Protein AF-A0A7C1PZB2-F1 (afdb_monomer)

Sequence (156 aa):
MPEKESVKVNNAKIEFERYLKKWTVDDENNRFLNGCDVGCGTDRIDDMIISIDNQPNYMYAHNQILWDCKDLECFGDNFCGFIFSSHCLEDFADIPTVFSNWWKKLKADGLMLLLLPDMEGGRYNKVEDVGGNPSHKTNVGKSFMHSMLELSLIHI

pLDDT: mean 81.76, std 17.66, range [35.53, 97.5]

Nearest PDB structures (foldseek):
  7dmb-assembly2_B  TM=7.781E-01  e=3.432E-03  Aspergillus stellatus
  2gs9-assembly1_B  TM=7.100E-01  e=4.163E-03  Thermus thermophilus HB8
  6f5z-assembly1_B  TM=7.252E-01  e=5.049E-03  Haloferax volcanii DS2
  1vl5-assembly3_C  TM=6.016E-01  e=1.487E-03  Halalkalibacterium halodurans C-125
  6f5z-assembly1_A  TM=6.410E-01  e=3.904E-03  Haloferax volcanii DS2

Secondary structure (DSSP, 8-state):
-HHHHHHHHHHHHHHHHHHHHHHHHSSTT-----EEEET-TT--S-TTSEEEES---TTT---SEE--TTT-TTS-TT-EEEEEEES-G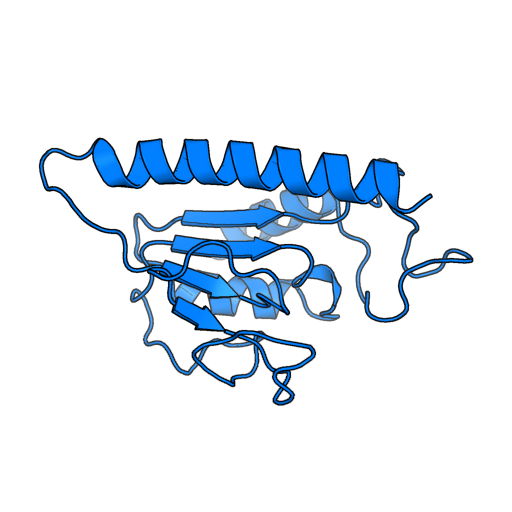GG-S-HHHHHHHHHHHEEEEEEEEEE---TTTTSS--TTSTT--TT--S---HHHHHHHHHHHHH--

Radius of gyration: 15.71 Å; Cα contacts (8 Å, |Δi|>4): 241; chains: 1; bounding box: 38×41×47 Å

Structure (mmCIF, N/CA/C/O backbone):
data_AF-A0A7C1PZB2-F1
#
_entry.id   AF-A0A7C1PZB2-F1
#
loop_
_atom_site.group_PDB
_atom_site.id
_atom_site.type_symbol
_atom_site.label_atom_id
_atom_site.label_alt_id
_atom_site.label_comp_id
_atom_site.label_asym_id
_atom_site.label_entity_id
_atom_site.label_seq_id
_atom_site.pdbx_PDB_ins_code
_atom_site.Cartn_x
_atom_site.Cartn_y
_atom_site.Cartn_z
_atom_site.occupancy
_atom_site.B_iso_or_equiv
_atom_site.auth_seq_id
_atom_site.auth_comp_id
_atom_site.auth_asym_id
_atom_site.auth_atom_id
_atom_site.pdbx_PDB_model_num
ATOM 1 N N . MET A 1 1 ? 21.384 -8.647 -9.398 1.00 44.56 1 MET A N 1
ATOM 2 C CA . MET A 1 1 ? 21.064 -7.589 -8.414 1.00 44.56 1 MET A CA 1
ATOM 3 C C . MET A 1 1 ? 19.912 -7.899 -7.423 1.00 44.56 1 MET A C 1
ATOM 5 O O . MET A 1 1 ? 19.632 -6.996 -6.646 1.00 44.56 1 MET A O 1
ATOM 9 N N . PRO A 1 2 ? 19.320 -9.117 -7.314 1.00 43.31 2 PRO A N 1
ATOM 10 C CA . PRO A 1 2 ? 18.154 -9.344 -6.436 1.00 43.31 2 PRO A CA 1
ATOM 11 C C . PRO A 1 2 ? 18.474 -9.353 -4.927 1.00 43.31 2 PRO A C 1
ATOM 13 O O . PRO A 1 2 ? 17.636 -8.986 -4.109 1.00 43.31 2 PRO A O 1
ATOM 16 N N . GLU A 1 3 ? 19.706 -9.692 -4.529 1.00 35.53 3 GLU A N 1
ATOM 17 C CA . GLU A 1 3 ? 20.093 -9.747 -3.107 1.00 35.53 3 GLU A CA 1
ATOM 18 C C . GLU A 1 3 ? 19.970 -8.396 -2.387 1.00 35.53 3 GLU A C 1
ATOM 20 O O . GLU A 1 3 ? 19.465 -8.333 -1.270 1.00 35.53 3 GLU A O 1
ATOM 25 N N . LYS A 1 4 ? 20.373 -7.287 -3.019 1.00 39.22 4 LYS A N 1
ATOM 26 C CA . LYS A 1 4 ? 20.332 -5.961 -2.372 1.00 39.22 4 LYS A CA 1
ATOM 27 C C . LYS A 1 4 ? 18.911 -5.430 -2.179 1.00 39.22 4 LYS A C 1
ATOM 29 O O . LYS A 1 4 ? 18.690 -4.616 -1.287 1.00 39.22 4 LYS A O 1
ATOM 34 N N . GLU A 1 5 ? 17.983 -5.868 -3.017 1.00 48.59 5 GLU A N 1
ATOM 35 C CA . GLU A 1 5 ? 16.572 -5.492 -2.972 1.00 48.59 5 GLU A CA 1
ATOM 36 C C . GLU A 1 5 ? 15.850 -6.285 -1.880 1.00 48.59 5 GLU A C 1
ATOM 38 O O . GLU A 1 5 ? 15.223 -5.689 -1.006 1.00 48.59 5 GLU A O 1
ATOM 43 N N . SER A 1 6 ? 16.104 -7.598 -1.809 1.00 50.22 6 SER A N 1
ATOM 44 C CA . SER A 1 6 ? 15.594 -8.461 -0.733 1.00 50.22 6 SER A CA 1
ATOM 45 C C . SER A 1 6 ? 16.005 -7.983 0.670 1.00 50.22 6 SER A C 1
ATOM 47 O O . SER A 1 6 ? 15.189 -7.961 1.586 1.00 50.22 6 SER A O 1
ATOM 49 N N . VAL A 1 7 ? 17.242 -7.499 0.843 1.00 51.53 7 VAL A N 1
ATOM 50 C CA . VAL A 1 7 ? 17.729 -6.967 2.129 1.00 51.53 7 VAL A CA 1
ATOM 51 C C . VAL A 1 7 ? 17.028 -5.659 2.520 1.00 51.53 7 VAL A C 1
ATOM 53 O O . VAL A 1 7 ? 16.768 -5.432 3.701 1.00 51.53 7 VAL A O 1
ATOM 56 N N . LYS A 1 8 ? 16.700 -4.787 1.557 1.00 52.22 8 LYS A N 1
ATOM 57 C CA . LYS A 1 8 ? 15.999 -3.521 1.836 1.00 52.22 8 LYS A CA 1
ATOM 58 C C . LYS A 1 8 ? 14.537 -3.748 2.213 1.00 52.22 8 LYS A C 1
ATOM 60 O O . LYS A 1 8 ? 14.084 -3.146 3.183 1.00 52.22 8 LYS A O 1
ATOM 65 N N . VAL A 1 9 ? 13.846 -4.634 1.494 1.00 52.62 9 VAL A N 1
ATOM 66 C CA . VAL A 1 9 ? 12.464 -5.035 1.801 1.00 52.62 9 VAL A CA 1
ATOM 67 C C . VAL A 1 9 ? 12.393 -5.663 3.195 1.00 52.62 9 VAL A C 1
ATOM 69 O O . VAL A 1 9 ? 11.567 -5.260 4.009 1.00 52.62 9 VAL A O 1
ATOM 72 N N . ASN A 1 10 ? 13.345 -6.539 3.534 1.00 58.06 10 ASN A N 1
ATOM 73 C CA . ASN A 1 10 ? 13.426 -7.142 4.866 1.00 58.06 10 ASN A CA 1
ATOM 74 C C . ASN A 1 10 ? 13.620 -6.105 5.985 1.00 58.06 10 ASN A C 1
ATOM 76 O O . ASN A 1 10 ? 12.995 -6.211 7.035 1.00 58.06 10 ASN A O 1
ATOM 80 N N . ASN A 1 11 ? 14.443 -5.075 5.775 1.00 59.59 11 ASN A N 1
ATOM 81 C CA . ASN A 1 11 ? 14.632 -4.022 6.778 1.00 59.59 11 ASN A CA 1
ATOM 82 C C . ASN A 1 11 ? 13.382 -3.149 6.959 1.00 59.59 11 ASN A C 1
ATOM 84 O O . ASN A 1 11 ? 13.059 -2.787 8.088 1.00 59.59 11 ASN A O 1
ATOM 88 N N . ALA A 1 12 ? 12.665 -2.844 5.875 1.00 56.53 12 ALA A N 1
ATOM 89 C CA . ALA A 1 12 ? 11.402 -2.116 5.948 1.00 56.53 12 ALA A CA 1
ATOM 90 C C . ALA A 1 12 ? 10.310 -2.939 6.647 1.00 56.53 12 ALA A C 1
ATOM 92 O O . ALA A 1 12 ? 9.573 -2.391 7.461 1.00 56.53 12 ALA A O 1
ATOM 93 N N . LYS A 1 13 ? 10.264 -4.258 6.414 1.00 60.38 13 LYS A N 1
ATOM 94 C CA . LYS A 1 13 ? 9.391 -5.191 7.141 1.00 60.38 13 LYS A CA 1
ATOM 95 C C . LYS A 1 13 ? 9.726 -5.229 8.634 1.00 60.38 13 LYS A C 1
ATOM 97 O O . LYS A 1 13 ? 8.829 -5.111 9.455 1.00 60.38 13 LYS A O 1
ATOM 102 N N . ILE A 1 14 ? 11.010 -5.270 9.003 1.00 67.25 14 ILE A N 1
ATOM 103 C CA . ILE A 1 14 ? 11.454 -5.202 10.409 1.00 67.25 14 ILE A CA 1
ATOM 104 C C . ILE A 1 14 ? 11.075 -3.865 11.065 1.00 67.25 14 ILE A C 1
ATOM 106 O O . ILE A 1 14 ? 10.645 -3.842 12.221 1.00 67.25 14 ILE A O 1
ATOM 110 N N . GLU A 1 15 ? 11.247 -2.737 10.372 1.00 64.50 15 GLU A N 1
ATOM 111 C CA . GLU A 1 15 ? 10.802 -1.440 10.892 1.00 64.50 15 GLU A CA 1
ATOM 112 C C . GLU A 1 15 ? 9.283 -1.371 11.008 1.00 64.50 15 GLU A C 1
ATOM 114 O O . GLU A 1 15 ? 8.780 -0.905 12.028 1.00 64.50 15 GLU A O 1
ATOM 119 N N . PHE A 1 16 ? 8.553 -1.889 10.024 1.00 65.00 16 PHE A N 1
ATOM 120 C CA . PHE A 1 16 ? 7.103 -1.979 10.073 1.00 65.00 16 PHE A CA 1
ATOM 121 C C . PHE A 1 16 ? 6.631 -2.845 11.240 1.00 65.00 16 PHE A C 1
ATOM 123 O O . PHE A 1 16 ? 5.800 -2.393 12.014 1.00 65.00 16 PHE A O 1
ATOM 130 N N . GLU A 1 17 ? 7.200 -4.033 11.445 1.00 64.31 17 GLU A N 1
ATOM 131 C CA . GLU A 1 17 ? 6.901 -4.888 12.597 1.00 64.31 17 GLU A CA 1
ATOM 132 C C . GLU A 1 17 ? 7.212 -4.187 13.924 1.00 64.31 17 GLU A C 1
ATOM 134 O O . GLU A 1 17 ? 6.494 -4.369 14.906 1.00 64.31 17 GLU A O 1
ATOM 139 N N . ARG A 1 18 ? 8.269 -3.367 13.979 1.00 65.56 18 ARG A N 1
ATOM 140 C CA . ARG A 1 18 ? 8.579 -2.532 15.150 1.00 65.56 18 ARG A CA 1
ATOM 141 C C . ARG A 1 18 ? 7.539 -1.439 15.368 1.00 65.56 18 ARG A C 1
ATOM 143 O O . ARG A 1 18 ? 7.136 -1.231 16.511 1.00 65.56 18 ARG A O 1
ATOM 150 N N . TYR A 1 19 ? 7.108 -0.758 14.307 1.00 63.34 19 TYR A N 1
ATOM 151 C CA . TYR A 1 19 ? 6.026 0.218 14.377 1.00 63.34 19 TYR A CA 1
ATOM 152 C C . TYR A 1 19 ? 4.728 -0.472 14.801 1.00 63.34 19 TYR A C 1
ATOM 154 O O . TYR A 1 19 ? 4.179 -0.102 15.830 1.00 63.34 19 TYR A O 1
ATOM 16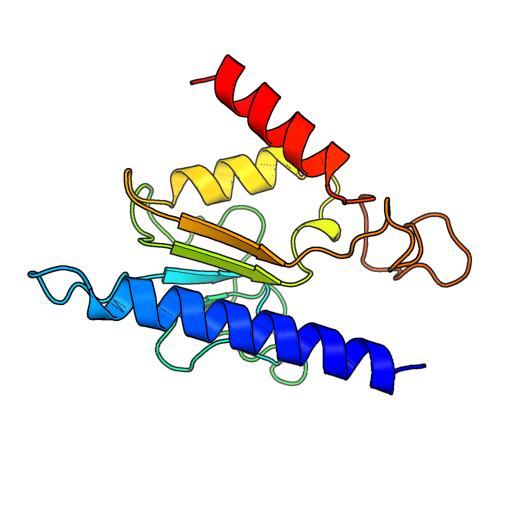2 N N . L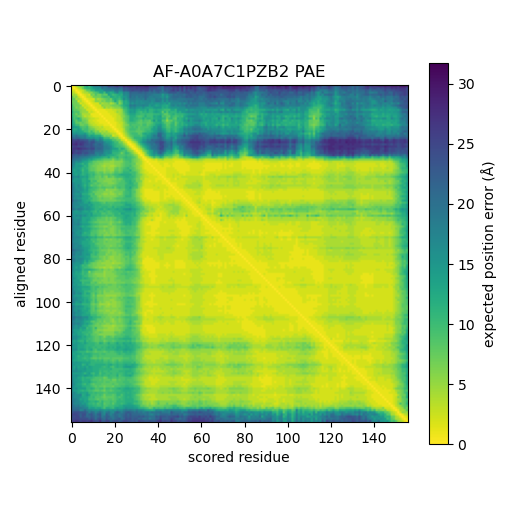EU A 1 20 ? 4.295 -1.533 14.123 1.00 62.06 20 LEU A N 1
ATOM 163 C CA . LEU A 1 20 ? 3.124 -2.317 14.508 1.00 62.06 20 LEU A CA 1
ATOM 164 C C . LEU A 1 20 ? 3.185 -2.760 15.965 1.00 62.06 20 LEU A C 1
ATOM 166 O O . LEU A 1 20 ? 2.260 -2.451 16.698 1.00 62.06 20 LEU A O 1
ATOM 170 N N . LYS A 1 21 ? 4.277 -3.390 16.424 1.00 61.16 21 LYS A N 1
ATOM 171 C CA . LYS A 1 21 ? 4.414 -3.816 17.829 1.00 61.16 21 LYS A CA 1
ATOM 172 C C . LYS A 1 21 ? 4.272 -2.656 18.807 1.00 61.16 21 LYS A C 1
ATOM 174 O O . LYS A 1 21 ? 3.667 -2.827 19.858 1.00 61.16 21 LYS A O 1
ATOM 179 N N . LYS A 1 22 ? 4.799 -1.477 18.469 1.00 56.38 22 LYS A N 1
ATOM 180 C CA . LYS A 1 22 ? 4.609 -0.264 19.273 1.00 56.38 22 LYS A CA 1
ATOM 181 C C . LYS A 1 22 ? 3.136 0.167 19.308 1.00 56.38 22 LYS A C 1
ATOM 183 O O . LYS A 1 22 ? 2.651 0.563 20.356 1.00 56.38 22 LYS A O 1
ATOM 188 N N . TRP A 1 23 ? 2.420 0.064 18.192 1.00 52.66 23 TRP A N 1
ATOM 189 C CA . TRP A 1 23 ? 1.025 0.500 18.066 1.00 52.66 23 TRP A CA 1
ATOM 190 C C . TRP A 1 23 ? -0.010 -0.540 18.524 1.00 52.66 23 TRP A C 1
ATOM 192 O O . TRP A 1 23 ? -1.129 -0.171 18.861 1.00 52.66 23 TRP A O 1
ATOM 202 N N . THR A 1 24 ? 0.345 -1.825 18.579 1.00 52.06 24 THR A N 1
ATOM 203 C CA . THR A 1 24 ? -0.530 -2.904 19.066 1.00 52.06 24 THR A CA 1
ATOM 204 C C . THR A 1 24 ? -0.430 -3.131 20.574 1.00 52.06 24 THR A C 1
ATOM 206 O O . THR A 1 24 ? -1.291 -3.804 21.128 1.00 52.06 24 THR A O 1
ATOM 209 N N . VAL A 1 25 ? 0.629 -2.641 21.234 1.00 48.19 25 VAL A N 1
ATOM 210 C CA . VAL A 1 25 ? 0.933 -2.975 22.641 1.00 48.19 25 VAL A CA 1
ATOM 211 C C . VAL A 1 25 ? 0.751 -1.794 23.606 1.00 48.19 25 VAL A C 1
ATOM 213 O O . VAL A 1 25 ? 0.575 -2.035 24.794 1.00 48.19 25 VAL A O 1
ATOM 216 N N . ASP A 1 26 ? 0.754 -0.541 23.138 1.00 43.09 26 ASP A N 1
ATOM 217 C CA . ASP A 1 26 ? 0.997 0.617 24.023 1.00 43.09 26 ASP A CA 1
ATOM 218 C C . ASP A 1 26 ? -0.212 1.528 24.289 1.00 43.09 26 ASP A C 1
ATOM 220 O O . ASP A 1 26 ? -0.043 2.645 24.766 1.00 43.09 26 ASP A O 1
ATOM 224 N N . ASP A 1 27 ? -1.436 1.075 24.008 1.00 45.97 27 ASP A N 1
ATOM 225 C CA . ASP A 1 27 ? -2.621 1.768 24.513 1.00 45.97 27 ASP A CA 1
ATOM 226 C C . ASP A 1 27 ? -3.255 0.921 25.611 1.00 45.97 27 ASP A C 1
ATOM 228 O O . ASP A 1 27 ? -3.452 -0.288 25.467 1.00 45.97 27 ASP A O 1
ATOM 232 N N . GLU A 1 28 ? -3.613 1.581 26.703 1.00 48.09 28 GLU A N 1
ATOM 233 C CA . GLU A 1 28 ? -4.127 1.073 27.985 1.00 48.09 28 GLU A CA 1
ATOM 234 C C . GLU A 1 28 ? -5.423 0.232 27.833 1.00 48.09 28 GLU A C 1
ATOM 236 O O . GLU A 1 28 ? -5.993 -0.279 28.796 1.00 48.09 28 GLU A O 1
ATOM 241 N N . ASN A 1 29 ? -5.867 0.068 26.584 1.00 48.06 29 ASN A N 1
ATOM 242 C CA . ASN A 1 29 ? -7.097 -0.530 26.099 1.00 48.06 29 ASN A CA 1
ATOM 243 C C . ASN A 1 29 ? -6.893 -1.783 25.224 1.00 48.06 29 ASN A C 1
ATOM 245 O O . ASN A 1 29 ? -7.884 -2.320 24.727 1.00 48.06 29 ASN A O 1
ATOM 249 N N . ASN A 1 30 ? -5.654 -2.254 25.011 1.00 45.41 30 ASN A N 1
ATOM 250 C CA . ASN A 1 30 ? -5.355 -3.514 24.308 1.00 45.41 30 ASN A CA 1
ATOM 251 C C . ASN A 1 30 ? -6.079 -3.637 22.943 1.00 45.41 30 ASN A C 1
ATOM 253 O O . ASN A 1 30 ? -6.635 -4.684 22.593 1.00 45.41 30 ASN A O 1
ATOM 257 N N . ARG A 1 31 ? -6.160 -2.528 22.193 1.00 50.44 31 ARG A N 1
ATOM 258 C CA . ARG A 1 31 ? -6.864 -2.489 20.907 1.00 50.44 31 ARG A CA 1
ATOM 259 C C . ARG A 1 31 ? -5.968 -3.116 19.848 1.00 50.44 31 ARG A C 1
ATOM 261 O O . ARG A 1 31 ? -5.090 -2.456 19.304 1.00 50.44 31 ARG A O 1
ATOM 268 N N . PHE A 1 32 ? -6.235 -4.370 19.496 1.00 53.31 32 PHE A N 1
ATOM 269 C CA . PHE A 1 32 ? -5.840 -4.875 18.184 1.00 53.31 32 PHE A CA 1
ATOM 270 C C . PHE A 1 32 ? -6.483 -3.956 17.139 1.00 53.31 32 PHE A C 1
ATOM 272 O O . PHE A 1 32 ? -7.705 -3.949 16.962 1.00 53.31 32 PHE A O 1
ATOM 279 N N . LEU A 1 33 ? -5.686 -3.097 16.506 1.00 61.88 33 LEU A N 1
ATOM 280 C CA . LEU A 1 33 ? -6.165 -2.289 15.396 1.00 61.88 33 LEU A CA 1
ATOM 281 C C . LEU A 1 33 ? -6.473 -3.256 14.251 1.00 61.88 33 LEU A C 1
ATOM 283 O O . LEU A 1 33 ? -5.561 -3.802 13.642 1.00 61.88 33 LEU A O 1
ATOM 287 N N . ASN A 1 34 ? -7.756 -3.494 13.972 1.00 78.94 34 ASN A N 1
ATOM 288 C CA . ASN A 1 34 ? -8.163 -4.201 12.758 1.00 78.94 34 ASN A CA 1
ATOM 289 C C . ASN A 1 34 ? -7.604 -3.427 11.563 1.00 78.94 34 ASN A C 1
ATOM 291 O O . ASN A 1 34 ? -8.018 -2.291 11.343 1.00 78.94 34 ASN A O 1
ATOM 295 N N . GLY A 1 35 ? -6.668 -4.001 10.818 1.00 87.88 35 GLY A N 1
ATOM 296 C CA . GLY A 1 35 ? -6.048 -3.333 9.680 1.00 87.88 35 GLY A CA 1
ATOM 297 C C . GLY A 1 35 ? -5.967 -4.220 8.455 1.00 87.88 35 GLY A C 1
ATOM 298 O O . GLY A 1 35 ? -6.310 -5.404 8.505 1.00 87.88 35 GLY A O 1
ATOM 299 N N . CYS A 1 36 ? -5.553 -3.606 7.355 1.00 93.88 36 CYS A N 1
ATOM 300 C CA . CYS A 1 36 ? -5.493 -4.238 6.049 1.00 93.88 36 CYS A CA 1
ATOM 301 C C . CYS A 1 36 ? -4.092 -4.122 5.446 1.00 93.88 36 CYS A C 1
ATOM 303 O O . CYS A 1 36 ? -3.509 -3.043 5.460 1.00 93.88 36 CYS A O 1
ATOM 305 N N . ASP A 1 37 ? -3.599 -5.219 4.885 1.00 94.81 37 ASP A N 1
ATOM 306 C CA . ASP A 1 37 ? -2.443 -5.314 3.997 1.00 94.81 37 ASP A CA 1
ATOM 307 C C . ASP A 1 37 ? -2.958 -5.338 2.548 1.00 94.81 37 ASP A C 1
ATOM 309 O O . ASP A 1 37 ? -3.636 -6.284 2.141 1.00 94.81 37 ASP A O 1
ATOM 313 N N . VAL A 1 38 ? -2.744 -4.249 1.811 1.00 97.50 38 VAL A N 1
ATOM 314 C CA . VAL A 1 38 ? -3.285 -4.020 0.464 1.00 97.50 38 VAL A CA 1
ATOM 315 C C . VAL A 1 38 ? -2.202 -4.270 -0.579 1.00 97.50 38 VAL A C 1
ATOM 317 O O . VAL A 1 38 ? -1.128 -3.674 -0.516 1.00 97.50 38 VAL A O 1
ATOM 320 N N . GLY A 1 39 ? -2.513 -5.110 -1.568 1.00 96.31 39 GLY A N 1
ATOM 321 C CA . GLY A 1 39 ? -1.546 -5.553 -2.571 1.00 96.31 39 GLY A CA 1
ATOM 322 C C . GLY A 1 39 ? -0.508 -6.496 -1.972 1.00 96.31 39 GLY A C 1
ATOM 323 O O . GLY A 1 39 ? 0.682 -6.356 -2.239 1.00 96.31 39 GLY A O 1
ATOM 324 N N . CYS A 1 40 ? -0.947 -7.414 -1.106 1.00 94.12 40 CYS A N 1
ATOM 325 C CA . CYS A 1 40 ? -0.043 -8.234 -0.300 1.00 94.12 40 CYS A CA 1
ATOM 326 C C . CYS A 1 40 ? 0.838 -9.182 -1.134 1.00 94.12 40 CYS A C 1
ATOM 328 O O . CYS A 1 40 ? 1.841 -9.698 -0.632 1.00 94.12 40 CYS A O 1
ATOM 330 N N . GLY A 1 41 ? 0.451 -9.481 -2.384 1.00 93.88 41 GLY A N 1
ATOM 331 C CA . GLY A 1 41 ? 1.119 -10.483 -3.205 1.00 93.88 41 GLY A CA 1
ATOM 332 C C . GLY A 1 41 ? 1.334 -11.784 -2.426 1.00 93.88 41 GLY A C 1
ATOM 333 O O . GLY A 1 41 ? 0.486 -12.209 -1.634 1.00 93.88 41 GLY A O 1
ATOM 334 N N . THR A 1 42 ? 2.476 -12.439 -2.630 1.00 91.31 42 THR A N 1
ATOM 335 C CA . THR A 1 42 ? 2.831 -13.679 -1.919 1.00 91.31 42 THR A CA 1
ATOM 336 C C . THR A 1 42 ? 3.435 -13.459 -0.528 1.00 91.31 42 THR A C 1
ATOM 338 O O . THR A 1 42 ? 3.672 -14.437 0.180 1.00 91.31 42 THR A O 1
ATOM 341 N N . ASP A 1 43 ? 3.728 -12.220 -0.124 1.00 86.75 43 ASP A N 1
ATOM 342 C CA . ASP A 1 43 ? 4.412 -11.915 1.141 1.00 86.75 43 ASP A CA 1
ATOM 343 C C . ASP A 1 43 ? 3.544 -11.041 2.043 1.00 86.75 43 ASP A C 1
ATOM 345 O O . ASP A 1 43 ? 3.813 -9.860 2.258 1.00 86.75 43 ASP A O 1
ATOM 349 N N . ARG A 1 44 ? 2.499 -11.661 2.598 1.00 87.50 44 ARG A N 1
ATOM 350 C CA . ARG A 1 44 ? 1.684 -11.033 3.637 1.00 87.50 44 ARG A CA 1
ATOM 351 C C . ARG A 1 44 ? 2.540 -10.559 4.795 1.00 87.50 44 ARG A C 1
ATOM 353 O O . ARG A 1 44 ? 3.529 -11.200 5.177 1.00 87.50 44 ARG A O 1
ATOM 360 N N . ILE A 1 45 ? 2.090 -9.482 5.420 1.00 81.56 45 ILE A N 1
ATOM 361 C CA . ILE A 1 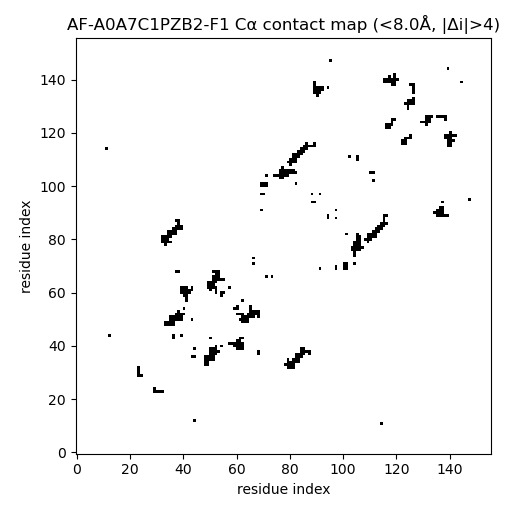45 ? 2.831 -8.933 6.542 1.00 81.56 45 ILE A CA 1
ATOM 362 C C . ILE A 1 45 ? 2.652 -9.704 7.852 1.00 81.56 45 ILE A C 1
ATOM 364 O O . ILE A 1 45 ? 3.614 -9.835 8.603 1.00 81.56 45 ILE A O 1
ATOM 368 N N . ASP A 1 46 ? 1.457 -10.245 8.101 1.00 83.75 46 ASP A N 1
ATOM 369 C CA . ASP A 1 46 ? 1.146 -11.126 9.231 1.00 83.75 46 ASP A CA 1
ATOM 370 C C . ASP A 1 46 ? -0.126 -11.938 8.925 1.00 83.75 46 ASP A C 1
ATOM 372 O O . ASP A 1 46 ? -1.018 -11.461 8.222 1.00 83.75 46 ASP A O 1
ATOM 376 N N . ASP A 1 47 ? -0.239 -13.154 9.462 1.00 82.88 47 ASP A N 1
ATOM 377 C CA . ASP A 1 47 ? -1.412 -14.019 9.265 1.00 82.88 47 ASP A CA 1
ATOM 378 C C . ASP A 1 47 ? -2.680 -13.505 9.970 1.00 82.88 47 ASP A C 1
ATOM 380 O O . ASP A 1 47 ? -3.797 -13.880 9.600 1.00 82.88 47 ASP A O 1
ATOM 384 N N . MET A 1 48 ? -2.523 -12.655 10.988 1.00 82.25 48 MET A N 1
ATOM 385 C CA . MET A 1 48 ? -3.620 -12.059 11.754 1.00 82.25 48 MET A CA 1
ATOM 386 C C . MET A 1 48 ? -4.150 -10.756 11.140 1.00 82.25 48 MET A C 1
ATOM 388 O O . MET A 1 48 ? -5.150 -10.222 11.621 1.00 82.25 48 MET A O 1
ATOM 392 N N . ILE A 1 49 ?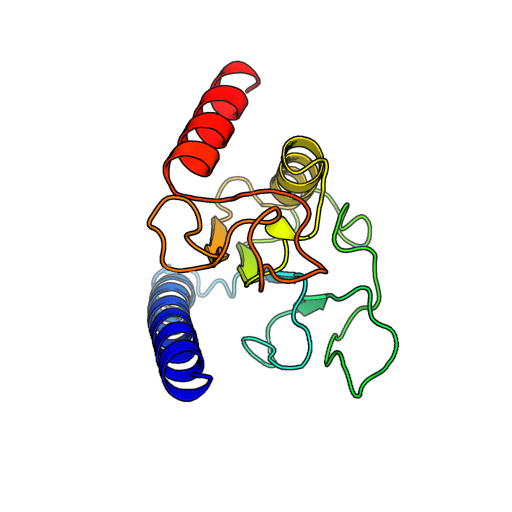 -3.500 -10.233 10.097 1.00 87.00 49 ILE A N 1
ATOM 393 C CA . ILE A 1 49 ? -3.888 -8.996 9.412 1.00 87.00 49 ILE A CA 1
ATOM 394 C C . ILE A 1 49 ? -4.657 -9.351 8.140 1.00 87.00 49 ILE A C 1
ATOM 396 O O . ILE A 1 49 ? -4.264 -10.255 7.405 1.00 87.00 49 ILE A O 1
ATOM 400 N N . ILE A 1 50 ? -5.755 -8.633 7.875 1.00 92.88 50 ILE A N 1
ATOM 401 C CA . ILE A 1 50 ? -6.565 -8.867 6.677 1.00 92.88 50 ILE A CA 1
ATOM 402 C C . ILE A 1 50 ? -5.722 -8.539 5.448 1.00 92.88 50 ILE A C 1
ATOM 404 O O . ILE A 1 50 ? -5.243 -7.420 5.316 1.00 92.88 50 ILE A O 1
ATOM 408 N N . SER A 1 51 ? -5.569 -9.493 4.540 1.00 94.50 51 SER A N 1
ATOM 409 C CA . SER A 1 51 ? -4.775 -9.338 3.318 1.00 94.50 51 SER A CA 1
ATOM 410 C C . SER A 1 51 ? -5.663 -9.287 2.077 1.00 94.50 51 SER A C 1
ATOM 412 O O . SER A 1 51 ? -6.511 -10.164 1.872 1.00 94.50 51 SER A O 1
ATOM 414 N N . ILE A 1 52 ? -5.462 -8.261 1.250 1.00 96.94 52 ILE A N 1
ATOM 415 C CA . ILE A 1 52 ? -6.206 -8.009 0.013 1.00 96.94 52 ILE A CA 1
ATOM 416 C C . ILE A 1 52 ? -5.249 -7.966 -1.167 1.00 96.94 52 ILE A C 1
ATOM 418 O O . ILE A 1 52 ? -4.221 -7.297 -1.124 1.00 96.94 52 ILE A O 1
ATOM 422 N N . ASP A 1 53 ? -5.639 -8.637 -2.243 1.00 97.31 53 ASP A N 1
ATOM 423 C CA . ASP A 1 53 ? -4.993 -8.528 -3.545 1.00 97.31 53 ASP A CA 1
ATOM 424 C C . ASP A 1 53 ? -6.034 -8.759 -4.651 1.00 97.31 53 ASP A C 1
ATOM 426 O O . ASP A 1 53 ? -7.064 -9.401 -4.413 1.00 97.31 53 ASP A O 1
ATOM 430 N N . ASN A 1 54 ? -5.782 -8.247 -5.856 1.00 94.75 54 ASN A N 1
ATOM 431 C CA . ASN A 1 54 ? -6.639 -8.457 -7.023 1.00 94.75 54 ASN A CA 1
ATOM 432 C C . ASN A 1 54 ? -6.198 -9.660 -7.876 1.00 94.75 54 ASN A C 1
ATOM 434 O O . ASN A 1 54 ? -6.853 -9.985 -8.870 1.00 94.75 54 ASN A O 1
ATOM 438 N N . GLN A 1 55 ? -5.109 -10.331 -7.496 1.00 94.12 55 GLN A N 1
ATOM 439 C CA . GLN A 1 55 ? -4.585 -11.511 -8.159 1.00 94.12 55 GLN A CA 1
ATOM 440 C C . GLN A 1 55 ? -5.292 -12.794 -7.671 1.00 94.12 55 GLN A C 1
ATOM 442 O O . GLN A 1 55 ? -5.077 -13.230 -6.542 1.00 94.12 55 GLN A O 1
ATOM 447 N N . PRO A 1 56 ? -6.111 -13.462 -8.508 1.00 90.06 56 PRO A N 1
ATOM 448 C CA . PRO A 1 56 ? -6.848 -14.664 -8.102 1.00 90.06 56 PRO A CA 1
ATOM 449 C C . PRO A 1 56 ? -5.980 -15.921 -7.966 1.00 90.06 56 PRO A C 1
ATOM 451 O O . PRO A 1 56 ? -6.431 -16.926 -7.416 1.00 90.06 56 PRO A O 1
ATOM 454 N N . ASN A 1 57 ? -4.773 -15.925 -8.532 1.00 91.44 57 ASN A N 1
ATOM 455 C CA . ASN A 1 57 ? -3.914 -17.100 -8.515 1.00 91.44 57 ASN A CA 1
ATOM 456 C C . ASN A 1 57 ? -3.050 -17.128 -7.249 1.00 91.44 57 ASN A C 1
ATOM 458 O O . ASN A 1 57 ? -2.169 -16.285 -7.075 1.00 91.44 57 ASN A O 1
ATOM 462 N N . TYR A 1 58 ? -3.243 -18.168 -6.432 1.00 85.38 58 TYR A N 1
ATOM 463 C CA . TYR A 1 58 ? -2.541 -18.341 -5.158 1.00 85.38 58 TYR A CA 1
ATOM 464 C C . TYR A 1 58 ? -1.009 -18.394 -5.289 1.00 85.38 58 TYR A C 1
ATOM 466 O O . TYR A 1 58 ? -0.293 -18.102 -4.341 1.00 85.38 58 TYR A O 1
ATOM 474 N N . MET A 1 59 ? -0.487 -18.766 -6.464 1.00 87.88 59 MET A N 1
ATOM 475 C CA . MET A 1 59 ? 0.956 -18.773 -6.736 1.00 87.88 59 MET A CA 1
ATOM 476 C C . MET A 1 59 ? 1.559 -17.364 -6.765 1.00 87.88 59 MET A C 1
ATOM 478 O O . MET A 1 59 ? 2.777 -17.218 -6.699 1.00 87.88 59 MET A O 1
ATOM 482 N N . TYR A 1 60 ? 0.714 -16.347 -6.927 1.00 85.75 60 TYR A N 1
ATOM 483 C CA . TYR A 1 60 ? 1.098 -14.949 -7.083 1.00 85.75 60 TYR A CA 1
ATOM 484 C C . TYR A 1 60 ? 0.527 -14.055 -5.976 1.00 85.75 60 TYR A C 1
ATOM 486 O O . TYR A 1 60 ? 1.061 -12.970 -5.763 1.00 85.75 60 TYR A O 1
ATOM 494 N N . ALA A 1 61 ? -0.505 -14.503 -5.253 1.00 87.00 61 ALA A N 1
ATOM 495 C CA . ALA A 1 61 ? -1.006 -13.811 -4.074 1.00 87.00 61 ALA A CA 1
ATOM 496 C C . ALA A 1 61 ? -1.503 -14.760 -2.978 1.00 87.00 61 ALA A C 1
ATOM 498 O O . ALA A 1 61 ? -2.133 -15.775 -3.244 1.00 87.00 61 ALA A O 1
ATOM 499 N N . HIS A 1 62 ? -1.235 -14.411 -1.723 1.00 92.00 62 HIS A N 1
ATOM 500 C CA . HIS A 1 62 ? -1.683 -15.136 -0.532 1.00 92.00 62 HIS A CA 1
ATOM 501 C C . HIS A 1 62 ? -2.801 -14.385 0.210 1.00 92.00 62 HIS A C 1
ATOM 503 O O . HIS A 1 62 ? -2.962 -14.530 1.423 1.00 92.00 62 HIS A O 1
ATOM 509 N N . ASN A 1 63 ? -3.564 -13.574 -0.519 1.00 93.94 63 ASN A N 1
ATOM 510 C CA . ASN A 1 63 ? -4.655 -12.762 -0.004 1.00 93.94 63 ASN A CA 1
ATOM 511 C C . ASN A 1 63 ? -5.771 -13.602 0.631 1.00 93.94 63 ASN A C 1
ATOM 513 O O . ASN A 1 63 ? -6.127 -14.683 0.162 1.00 93.94 63 ASN A O 1
ATOM 517 N N . GLN A 1 64 ? -6.364 -13.071 1.695 1.00 94.38 64 GLN A N 1
ATOM 518 C CA . GLN A 1 64 ? -7.584 -13.615 2.295 1.00 94.38 64 GLN A CA 1
ATOM 519 C C . GLN A 1 64 ? -8.839 -13.125 1.569 1.00 94.38 64 GLN A C 1
ATOM 521 O O . GLN A 1 64 ? -9.859 -13.812 1.571 1.00 94.38 64 GLN A O 1
ATOM 526 N N . ILE A 1 65 ? -8.767 -11.944 0.951 1.00 95.31 65 ILE A N 1
ATOM 527 C CA . ILE A 1 65 ? -9.858 -11.346 0.186 1.00 95.31 65 ILE A CA 1
ATOM 528 C C . ILE A 1 65 ? -9.349 -11.031 -1.223 1.00 95.31 65 ILE A C 1
ATOM 530 O O . ILE A 1 65 ? -8.354 -10.330 -1.401 1.00 95.31 65 ILE A O 1
ATOM 534 N N . LEU A 1 66 ? -10.045 -11.549 -2.235 1.00 96.44 66 LEU A N 1
ATOM 535 C CA . LEU A 1 66 ? -9.833 -11.194 -3.638 1.00 96.44 66 LEU A CA 1
ATOM 536 C C . LEU A 1 66 ? -10.686 -9.969 -3.977 1.00 96.44 66 LEU A C 1
ATOM 538 O O . LEU A 1 66 ? -11.909 -10.089 -4.052 1.00 96.44 66 LEU A O 1
ATOM 542 N N . TRP A 1 67 ? -10.059 -8.804 -4.155 1.00 97.06 67 TRP A N 1
ATOM 543 C CA . TRP A 1 67 ? -10.757 -7.542 -4.438 1.00 97.06 67 TRP A CA 1
ATOM 544 C C . TRP A 1 67 ? -9.880 -6.554 -5.213 1.00 97.06 67 TRP A C 1
ATOM 546 O O . TRP A 1 67 ? -8.661 -6.695 -5.224 1.00 97.06 67 TRP A O 1
ATOM 556 N N . ASP A 1 68 ? -10.482 -5.538 -5.843 1.00 95.69 68 ASP A N 1
ATOM 557 C CA . ASP A 1 68 ? -9.710 -4.451 -6.456 1.00 95.69 68 ASP A CA 1
ATOM 558 C C . ASP A 1 68 ? -9.043 -3.594 -5.368 1.00 95.69 68 ASP A C 1
ATOM 560 O O . ASP A 1 68 ? -9.701 -2.943 -4.551 1.00 95.69 68 ASP A O 1
ATOM 564 N N . CYS A 1 69 ? -7.711 -3.569 -5.378 1.00 97.19 69 CYS A N 1
ATOM 565 C CA . CYS A 1 69 ? -6.918 -2.768 -4.456 1.00 97.19 69 CYS A CA 1
ATOM 566 C C . CYS A 1 69 ? -7.139 -1.253 -4.621 1.00 97.19 69 CYS A C 1
ATOM 568 O O . CYS A 1 69 ? -6.707 -0.506 -3.754 1.00 97.19 69 CYS A O 1
ATOM 570 N N . LYS A 1 70 ? -7.797 -0.763 -5.682 1.00 96.56 70 LYS A N 1
ATOM 571 C CA . LYS A 1 70 ? -8.024 0.681 -5.904 1.00 96.56 70 LYS A CA 1
ATOM 572 C C . LYS A 1 70 ? -9.043 1.330 -4.971 1.00 96.56 70 LYS A C 1
ATOM 574 O O . LYS A 1 70 ? -8.926 2.526 -4.699 1.00 96.56 70 LYS A O 1
ATOM 579 N N . ASP A 1 71 ? -10.077 0.601 -4.559 1.00 92.94 71 ASP A N 1
ATOM 580 C CA . ASP A 1 71 ? -11.240 1.196 -3.883 1.00 92.94 71 ASP A CA 1
ATOM 581 C C . ASP A 1 71 ? -11.492 0.651 -2.476 1.00 92.94 71 ASP A C 1
ATOM 583 O O . ASP A 1 71 ? -11.943 1.396 -1.601 1.00 92.94 71 ASP A O 1
ATOM 587 N N . LEU A 1 72 ? -11.138 -0.616 -2.238 1.00 94.81 72 LEU A N 1
ATOM 588 C CA . LEU A 1 72 ? -11.410 -1.326 -0.992 1.00 94.81 72 LEU A CA 1
ATOM 589 C C . LEU A 1 72 ? -12.890 -1.232 -0.568 1.00 94.81 72 LEU A C 1
ATOM 591 O O . LEU A 1 72 ? -13.196 -1.147 0.621 1.00 94.81 72 LEU A O 1
ATOM 595 N N . GLU A 1 73 ? -13.828 -1.250 -1.523 1.00 95.12 73 GLU A N 1
ATOM 596 C CA . GLU A 1 73 ? -15.278 -1.186 -1.255 1.00 95.12 73 GLU A CA 1
ATOM 597 C C . GLU A 1 73 ? -15.811 -2.395 -0.476 1.00 95.12 73 GLU A C 1
ATOM 599 O O . GLU A 1 73 ? -16.882 -2.328 0.127 1.00 95.12 73 GLU A O 1
ATOM 604 N N . CYS A 1 74 ? -15.039 -3.481 -0.411 1.00 94.44 74 CYS A N 1
ATOM 605 C CA . CYS A 1 74 ? -15.294 -4.582 0.515 1.00 94.44 74 CYS A CA 1
ATOM 606 C C . CYS A 1 74 ? -15.259 -4.155 1.999 1.00 94.44 74 CYS A C 1
ATOM 608 O O . CYS A 1 74 ? -15.785 -4.876 2.850 1.00 94.44 74 CYS A O 1
ATOM 610 N N . PHE A 1 75 ? -14.700 -2.981 2.313 1.00 94.69 75 PHE A N 1
ATOM 611 C CA . PHE A 1 75 ? -14.774 -2.351 3.625 1.00 94.69 75 PHE A CA 1
ATOM 612 C C . PHE A 1 75 ? -15.707 -1.136 3.635 1.00 94.69 75 PHE A C 1
ATOM 614 O O . PHE A 1 75 ? -15.729 -0.301 2.723 1.00 94.69 75 PHE A O 1
ATOM 621 N N . GLY A 1 76 ? -16.425 -0.987 4.749 1.00 94.81 76 GLY A N 1
ATOM 622 C CA . GLY A 1 76 ? -17.098 0.265 5.079 1.00 94.81 76 GLY A CA 1
ATOM 623 C C . GLY A 1 76 ? -16.102 1.385 5.392 1.00 94.81 76 GLY A C 1
ATOM 624 O O . GLY A 1 76 ? -14.934 1.141 5.699 1.00 94.81 76 GLY A O 1
ATOM 625 N N . ASP A 1 77 ? -16.571 2.625 5.335 1.00 95.56 77 ASP A N 1
ATOM 626 C CA . ASP A 1 77 ? -15.775 3.783 5.745 1.00 95.56 77 ASP A CA 1
ATOM 627 C C . ASP A 1 77 ? -15.502 3.748 7.262 1.00 95.56 77 ASP A C 1
ATOM 629 O O . ASP A 1 77 ? -16.312 3.231 8.035 1.00 95.56 77 ASP A O 1
ATOM 633 N N . ASN A 1 78 ? -14.369 4.307 7.705 1.00 92.44 78 ASN A N 1
ATOM 634 C CA . ASN A 1 78 ? -13.907 4.272 9.105 1.00 92.44 78 ASN A CA 1
ATOM 635 C C . ASN A 1 78 ? -13.787 2.856 9.717 1.00 92.44 78 ASN A C 1
ATOM 637 O O . ASN A 1 78 ? -13.958 2.665 10.926 1.00 92.44 78 ASN A O 1
ATOM 641 N N . PHE A 1 79 ? -13.507 1.843 8.899 1.00 91.94 79 PHE A N 1
ATOM 642 C CA . PHE A 1 79 ? -13.38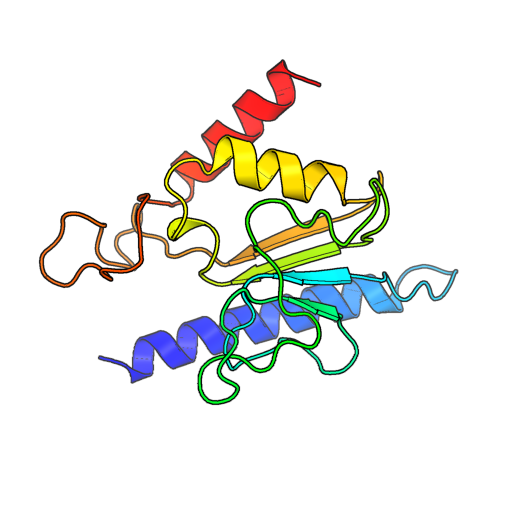5 0.457 9.346 1.00 91.94 79 PHE A CA 1
ATOM 643 C C . PHE A 1 79 ? -11.972 0.111 9.841 1.00 91.94 79 PHE A C 1
ATOM 645 O O . PHE A 1 79 ? -11.809 -0.494 10.906 1.00 91.94 79 PHE A O 1
ATOM 652 N N . CYS A 1 80 ? -10.950 0.508 9.086 1.00 92.31 80 CYS A N 1
ATOM 653 C CA . CYS A 1 80 ? -9.557 0.139 9.298 1.00 92.31 80 CYS A CA 1
ATOM 654 C C . CYS A 1 80 ? -8.898 1.025 10.366 1.00 92.31 80 CYS A C 1
ATOM 656 O O . CYS A 1 80 ? -8.884 2.246 10.267 1.00 92.31 80 CYS A O 1
ATOM 658 N N . GLY A 1 81 ? -8.296 0.412 11.383 1.00 87.88 81 GLY A N 1
ATOM 659 C CA . GLY A 1 81 ? -7.353 1.075 12.287 1.00 87.88 81 GLY A CA 1
ATOM 660 C C . GLY A 1 81 ? -5.994 1.336 11.630 1.00 87.88 81 GLY A C 1
ATOM 661 O O . GLY A 1 81 ? -5.311 2.284 11.997 1.00 87.88 81 GLY A O 1
ATOM 662 N N . PHE A 1 82 ? -5.610 0.547 10.626 1.00 89.69 82 PHE A N 1
ATOM 663 C CA . PHE A 1 82 ? -4.504 0.896 9.738 1.00 89.69 82 PHE A CA 1
ATOM 664 C C . PHE A 1 82 ? -4.678 0.291 8.344 1.00 89.69 82 PHE A C 1
ATOM 666 O O . PHE A 1 82 ? -5.383 -0.704 8.164 1.00 89.69 82 PHE A O 1
ATOM 673 N N . ILE A 1 83 ? -3.987 0.878 7.375 1.00 94.31 83 ILE A N 1
ATOM 674 C CA . ILE A 1 83 ? -3.764 0.331 6.040 1.00 94.31 83 ILE A CA 1
ATOM 675 C C . ILE A 1 83 ? -2.260 0.291 5.820 1.00 94.31 83 ILE A C 1
ATOM 677 O O . ILE A 1 83 ? -1.581 1.307 5.958 1.00 94.31 83 ILE A O 1
ATOM 681 N N . PHE A 1 84 ? -1.752 -0.883 5.485 1.00 93.12 84 PHE A N 1
ATOM 682 C CA . PHE A 1 84 ? -0.401 -1.094 5.006 1.00 93.12 84 PHE A CA 1
ATOM 683 C C . PHE A 1 84 ? -0.445 -1.423 3.516 1.00 93.12 84 PHE A C 1
ATOM 685 O O . PHE A 1 84 ? -1.338 -2.131 3.061 1.00 93.12 84 PHE A O 1
ATOM 692 N N . SER A 1 85 ? 0.519 -0.910 2.760 1.00 94.56 85 SER A N 1
ATOM 693 C CA . SER A 1 85 ? 0.736 -1.292 1.367 1.00 94.56 85 SER A CA 1
ATOM 694 C C . SER A 1 85 ? 2.224 -1.202 1.059 1.00 94.56 85 SER A C 1
ATOM 696 O O . SER A 1 85 ? 2.852 -0.165 1.294 1.00 94.56 85 SER A O 1
ATOM 698 N N . SER A 1 86 ? 2.771 -2.258 0.466 1.00 92.19 86 SER A N 1
ATOM 699 C CA . SER A 1 86 ? 4.144 -2.302 -0.028 1.00 92.19 86 SER A CA 1
ATOM 700 C C . SER A 1 86 ? 4.141 -2.518 -1.527 1.00 92.19 86 SER A C 1
ATOM 702 O O . SER A 1 86 ? 3.617 -3.520 -1.994 1.00 92.19 86 SER A O 1
ATOM 704 N N . HIS A 1 87 ? 4.775 -1.610 -2.264 1.00 92.06 87 HIS A N 1
ATOM 705 C CA . HIS A 1 87 ? 4.969 -1.748 -3.705 1.00 92.06 87 HIS A CA 1
ATOM 706 C C . HIS A 1 87 ? 3.680 -1.999 -4.518 1.00 92.06 87 HIS A C 1
ATOM 708 O O . HIS A 1 87 ? 3.669 -2.774 -5.470 1.00 92.06 87 HIS A O 1
ATOM 714 N N . CYS A 1 88 ? 2.572 -1.375 -4.109 1.00 95.19 88 CYS A N 1
ATOM 715 C CA . CYS A 1 88 ? 1.275 -1.501 -4.779 1.00 95.19 88 CYS A CA 1
ATOM 716 C C . CYS A 1 88 ? 0.787 -0.163 -5.349 1.00 95.19 88 CYS A C 1
ATOM 718 O O . CYS A 1 88 ? 0.264 -0.107 -6.459 1.00 95.19 88 CYS A O 1
ATOM 720 N N . LEU A 1 89 ? 0.969 0.941 -4.618 1.00 95.44 89 LEU A N 1
ATOM 721 C CA . LEU A 1 89 ? 0.402 2.235 -5.003 1.00 95.44 89 LEU A CA 1
ATOM 722 C C . LEU A 1 89 ? 0.955 2.749 -6.347 1.00 95.44 89 LEU A C 1
ATOM 724 O O . LEU A 1 89 ? 0.229 3.381 -7.111 1.00 95.44 89 LEU A O 1
ATOM 728 N N . GLU A 1 90 ? 2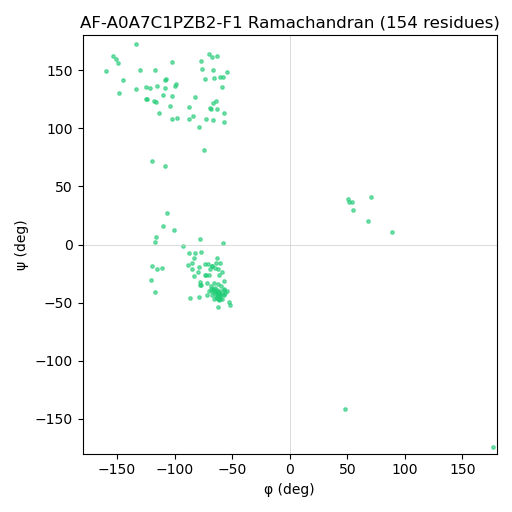.221 2.464 -6.656 1.00 94.75 90 GLU A N 1
ATOM 729 C CA . GLU A 1 90 ? 2.887 2.876 -7.896 1.00 94.75 90 GLU A CA 1
ATOM 730 C C . GLU A 1 90 ? 2.346 2.196 -9.162 1.00 94.75 90 GLU A C 1
ATOM 732 O O . GLU A 1 90 ? 2.555 2.709 -10.266 1.00 94.75 90 GLU A O 1
ATOM 737 N N . ASP A 1 91 ? 1.634 1.075 -9.024 1.00 95.69 91 ASP A N 1
ATOM 738 C CA . ASP A 1 91 ? 1.006 0.354 -10.137 1.00 95.69 91 ASP A CA 1
ATOM 739 C C . ASP A 1 91 ? -0.284 1.043 -10.621 1.00 95.69 91 ASP A C 1
ATOM 741 O O . ASP A 1 91 ? -0.855 0.675 -11.653 1.00 95.69 91 ASP A O 1
ATOM 745 N N . PHE A 1 92 ? -0.746 2.084 -9.921 1.00 96.12 92 PHE A N 1
ATOM 746 C CA . PHE A 1 92 ? -1.904 2.875 -10.322 1.00 96.12 92 PHE A CA 1
ATOM 747 C C . PHE A 1 92 ? -1.495 4.171 -11.023 1.00 96.12 92 PHE A C 1
ATOM 749 O O . PHE A 1 92 ? -0.584 4.882 -10.601 1.00 96.12 92 PHE A O 1
ATOM 756 N N . ALA A 1 93 ? -2.209 4.504 -12.101 1.00 94.56 93 ALA A N 1
ATOM 757 C CA . ALA A 1 93 ? -2.027 5.769 -12.816 1.00 94.56 93 ALA A CA 1
ATOM 758 C C . ALA A 1 93 ? -2.697 6.954 -12.092 1.00 94.56 93 ALA A C 1
ATOM 760 O O . ALA A 1 93 ? -2.199 8.072 -12.152 1.00 94.56 93 ALA A O 1
ATOM 761 N N . ASP A 1 94 ? -3.815 6.709 -11.399 1.00 94.00 94 ASP A N 1
ATOM 762 C CA . ASP A 1 94 ? -4.564 7.722 -10.643 1.00 94.00 94 ASP A CA 1
ATOM 763 C C . ASP A 1 94 ? -4.392 7.512 -9.133 1.00 94.00 94 ASP A C 1
ATOM 765 O O . ASP A 1 94 ? -5.308 7.111 -8.411 1.00 94.00 94 ASP A O 1
ATOM 769 N N . ILE A 1 95 ? -3.163 7.734 -8.666 1.00 94.38 95 ILE A N 1
ATOM 770 C CA . ILE A 1 95 ? -2.813 7.588 -7.252 1.00 94.38 95 ILE A CA 1
ATOM 771 C C . ILE A 1 95 ? -3.672 8.474 -6.329 1.00 94.38 95 ILE A C 1
ATOM 773 O O . ILE A 1 95 ? -4.096 7.957 -5.298 1.00 94.38 95 ILE A O 1
ATOM 777 N N . PRO A 1 96 ? -3.962 9.760 -6.630 1.00 92.25 96 PRO A N 1
ATOM 778 C CA . PRO A 1 96 ? -4.771 10.595 -5.737 1.00 92.25 96 PRO A CA 1
ATOM 779 C C . PRO A 1 96 ? -6.148 9.998 -5.421 1.00 92.25 96 PRO A C 1
ATOM 781 O O . PRO A 1 96 ? -6.569 10.006 -4.263 1.00 92.25 96 PRO A O 1
ATOM 784 N N . THR A 1 97 ? -6.825 9.428 -6.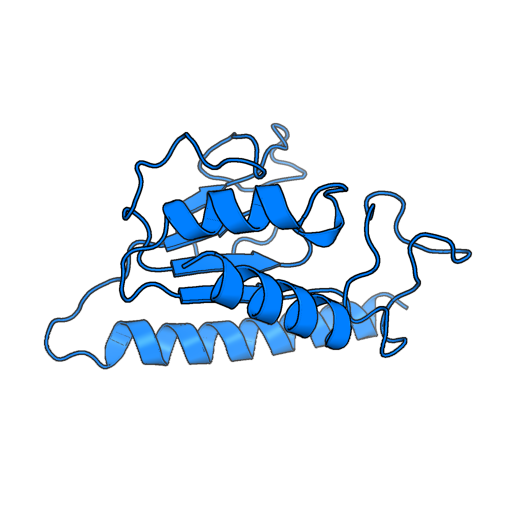421 1.00 93.75 97 THR A N 1
ATOM 785 C CA . THR A 1 97 ? -8.114 8.752 -6.219 1.00 93.75 97 THR A CA 1
ATOM 786 C C . THR A 1 97 ? -7.962 7.498 -5.361 1.00 93.75 97 THR A C 1
ATOM 788 O O . THR A 1 97 ? -8.709 7.327 -4.398 1.00 93.75 97 THR A O 1
ATOM 791 N N . VAL A 1 98 ? -6.973 6.647 -5.657 1.00 96.44 98 VAL A N 1
ATOM 792 C CA . VAL A 1 98 ? -6.709 5.420 -4.881 1.00 96.44 98 VAL A CA 1
ATOM 793 C C . VAL A 1 98 ? -6.389 5.754 -3.424 1.00 96.44 98 VAL A C 1
ATOM 795 O O . VAL A 1 98 ? -6.994 5.205 -2.506 1.00 96.44 98 VAL A O 1
ATOM 798 N N . PHE A 1 99 ? -5.509 6.730 -3.203 1.00 94.75 99 PHE A N 1
ATOM 799 C CA . PHE A 1 99 ? -5.144 7.196 -1.871 1.00 94.75 99 PHE A CA 1
ATOM 800 C C . PHE A 1 99 ? -6.357 7.743 -1.107 1.00 94.75 99 PHE A C 1
ATOM 802 O O . PHE A 1 99 ? -6.544 7.420 0.064 1.00 94.75 99 PHE A O 1
ATOM 809 N N . SER A 1 100 ? -7.224 8.525 -1.764 1.00 93.94 100 SER A N 1
ATOM 810 C CA . SER A 1 100 ? -8.464 9.026 -1.155 1.00 93.94 100 SER A CA 1
ATOM 811 C C . SER A 1 100 ? -9.422 7.8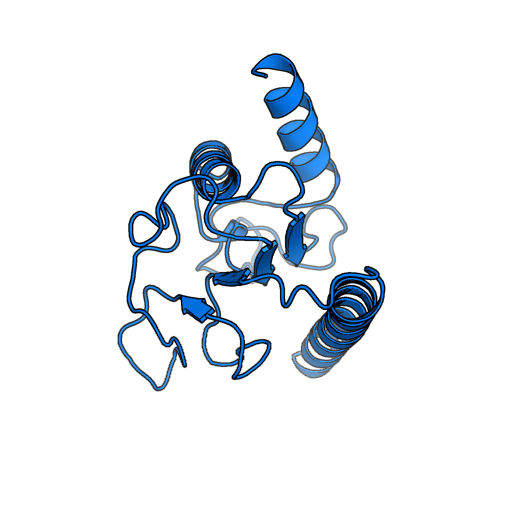95 -0.773 1.00 93.94 100 SER A C 1
ATOM 813 O O . SER A 1 100 ? -10.024 7.936 0.302 1.00 93.94 100 SER A O 1
ATOM 815 N N . ASN A 1 101 ? -9.555 6.871 -1.618 1.00 95.88 101 ASN A N 1
ATOM 816 C CA . ASN A 1 101 ? -10.388 5.711 -1.315 1.00 95.88 101 ASN A CA 1
ATOM 817 C C . ASN A 1 101 ? -9.867 4.961 -0.091 1.00 95.88 101 ASN A C 1
ATOM 819 O O . ASN A 1 101 ? -10.644 4.685 0.819 1.00 95.88 101 ASN A O 1
ATOM 823 N N . TRP A 1 102 ? -8.557 4.713 -0.022 1.00 96.38 102 TRP A N 1
ATOM 824 C CA . TRP A 1 102 ? -7.927 4.088 1.142 1.00 96.38 102 TRP A CA 1
ATOM 825 C C . TRP A 1 102 ? -8.115 4.940 2.398 1.00 96.38 102 TRP A C 1
ATOM 827 O O . TRP A 1 102 ? -8.489 4.424 3.449 1.00 96.38 102 TRP A O 1
ATOM 837 N N . TRP A 1 103 ? -7.936 6.257 2.282 1.00 94.62 103 TRP A N 1
ATOM 838 C CA . TRP A 1 103 ? -8.091 7.194 3.392 1.00 94.62 103 TRP A CA 1
ATOM 839 C C . TRP A 1 103 ? -9.487 7.131 4.021 1.00 94.62 103 TRP A C 1
ATOM 841 O O . TRP A 1 103 ? -9.604 7.077 5.240 1.00 94.62 103 TRP A O 1
ATOM 851 N N . LYS A 1 104 ? -10.554 7.049 3.215 1.00 95.44 104 LYS A N 1
ATOM 852 C CA . LYS A 1 104 ? -11.940 6.932 3.718 1.00 95.44 104 LYS A CA 1
ATOM 853 C C . LYS A 1 104 ? -12.183 5.664 4.540 1.00 95.44 104 LYS A C 1
ATOM 855 O O . LYS A 1 104 ? -13.080 5.640 5.384 1.00 95.44 104 LYS A O 1
ATOM 860 N N . LYS A 1 105 ? -11.407 4.601 4.302 1.00 95.69 105 LYS A N 1
ATOM 861 C CA . LYS A 1 105 ? -11.523 3.348 5.060 1.00 95.69 105 LYS A CA 1
ATOM 862 C C . LYS A 1 105 ? -10.846 3.432 6.420 1.00 95.69 105 LYS A C 1
ATOM 864 O O . LYS A 1 105 ? -11.192 2.637 7.291 1.00 95.69 105 LYS A O 1
ATOM 869 N N . LEU A 1 106 ? -9.937 4.382 6.634 1.00 92.81 106 LEU A N 1
ATOM 870 C CA . LEU A 1 106 ? -9.289 4.585 7.925 1.00 92.81 106 LEU A CA 1
ATOM 871 C C . LEU A 1 106 ? -10.238 5.218 8.940 1.00 92.81 106 LEU A C 1
ATOM 873 O O . LEU A 1 106 ? -11.032 6.097 8.617 1.00 92.81 106 LEU A O 1
ATOM 877 N N . LYS A 1 107 ? -10.130 4.776 10.193 1.00 91.06 107 LYS A N 1
ATOM 878 C CA . LYS A 1 107 ? -10.684 5.479 11.355 1.00 91.06 107 LYS A CA 1
ATOM 879 C C . LYS A 1 107 ? -10.014 6.844 11.513 1.00 91.06 107 LYS A C 1
ATOM 881 O O . LYS A 1 107 ? -8.916 7.063 11.011 1.00 91.06 107 LYS A O 1
ATOM 886 N N . ALA A 1 108 ? -10.641 7.734 12.281 1.00 86.75 108 ALA A N 1
ATOM 887 C CA . ALA A 1 108 ? -10.110 9.072 12.553 1.00 86.75 108 ALA A CA 1
ATOM 888 C C . ALA A 1 108 ? -8.697 9.069 13.179 1.00 86.75 108 ALA A C 1
ATOM 890 O O . ALA A 1 108 ? -7.922 9.987 12.940 1.00 86.75 108 ALA A O 1
ATOM 891 N N . ASP A 1 109 ? -8.365 8.041 13.963 1.00 83.38 109 ASP A N 1
ATOM 892 C CA . ASP A 1 109 ? -7.052 7.789 14.571 1.00 83.38 109 ASP A CA 1
ATOM 893 C C . ASP A 1 109 ? -6.232 6.730 13.809 1.00 83.38 109 ASP A C 1
ATOM 895 O O . ASP A 1 109 ? -5.230 6.221 14.312 1.00 83.38 109 ASP A O 1
ATOM 899 N N . GLY A 1 110 ? -6.676 6.374 12.603 1.00 85.31 110 GLY A N 1
ATOM 900 C CA . GLY A 1 110 ? -6.081 5.327 11.796 1.00 85.31 110 GLY A CA 1
ATOM 901 C C . GLY A 1 110 ? -4.791 5.756 11.103 1.00 85.31 110 GLY A C 1
ATOM 902 O O . GLY A 1 110 ? -4.539 6.936 10.860 1.00 85.31 110 GLY A O 1
ATOM 903 N N . LEU A 1 111 ? -3.970 4.768 10.748 1.00 86.62 111 LEU A N 1
ATOM 904 C CA . LEU A 1 111 ? -2.675 4.995 10.109 1.00 86.62 111 LEU A CA 1
ATOM 905 C C . LEU A 1 111 ? -2.622 4.444 8.690 1.00 86.62 111 LEU A C 1
ATOM 907 O O . LEU A 1 111 ? -2.995 3.299 8.450 1.00 86.62 111 LEU A O 1
ATOM 911 N N . MET A 1 112 ? -2.051 5.218 7.769 1.00 91.50 112 MET A N 1
ATOM 912 C CA . MET A 1 112 ? -1.634 4.714 6.463 1.00 91.50 112 MET A CA 1
ATOM 913 C C . MET A 1 112 ? -0.115 4.547 6.433 1.00 91.50 112 MET A C 1
ATOM 915 O O . MET A 1 112 ? 0.622 5.518 6.599 1.00 91.50 112 MET A O 1
ATOM 919 N N . LEU A 1 113 ? 0.352 3.319 6.221 1.00 89.69 113 LEU A N 1
ATOM 920 C CA . LEU A 1 113 ? 1.764 2.968 6.132 1.00 89.69 113 LEU A CA 1
ATOM 921 C C . LEU A 1 113 ? 2.075 2.504 4.710 1.00 89.69 113 LEU A C 1
ATOM 923 O O . LEU A 1 113 ? 1.597 1.462 4.269 1.00 89.69 113 LEU A O 1
ATOM 927 N N . LEU A 1 114 ? 2.882 3.285 3.996 1.00 91.75 114 LEU A N 1
ATOM 928 C CA . LEU A 1 114 ? 3.225 3.026 2.601 1.00 91.75 114 LEU A CA 1
ATOM 929 C C . LEU A 1 114 ? 4.723 2.763 2.466 1.00 91.75 114 LEU A C 1
ATOM 931 O O . LEU A 1 114 ? 5.540 3.619 2.812 1.00 91.75 114 LEU A O 1
ATOM 935 N N . LEU A 1 115 ? 5.078 1.598 1.928 1.00 89.81 115 LEU A N 1
ATOM 936 C CA . LEU A 1 115 ? 6.432 1.294 1.480 1.00 89.81 115 LEU A CA 1
ATOM 937 C C . LEU A 1 115 ? 6.478 1.414 -0.044 1.00 89.81 115 LEU A C 1
ATOM 939 O O . LEU A 1 115 ? 5.908 0.590 -0.753 1.00 89.81 115 LEU A O 1
ATOM 943 N N . LEU A 1 116 ? 7.136 2.465 -0.536 1.00 90.88 116 LEU A N 1
ATOM 944 C CA . LEU A 1 116 ? 7.156 2.825 -1.954 1.00 90.88 116 LEU A CA 1
ATOM 945 C C . LEU A 1 116 ? 8.575 2.748 -2.544 1.00 90.88 116 LEU A C 1
ATOM 947 O O . LEU A 1 116 ? 9.552 3.022 -1.832 1.00 90.88 116 LEU A O 1
ATOM 951 N N . PRO A 1 117 ? 8.715 2.449 -3.848 1.00 88.94 117 PRO A N 1
ATOM 952 C CA . PRO A 1 117 ? 9.991 2.507 -4.544 1.00 88.94 117 PRO A CA 1
ATOM 953 C C . PRO A 1 117 ? 10.452 3.960 -4.655 1.00 88.94 117 PRO A C 1
ATOM 955 O O . PRO A 1 117 ? 9.825 4.786 -5.308 1.00 88.94 117 PRO A O 1
ATOM 958 N N . ASP A 1 118 ? 11.581 4.284 -4.034 1.00 87.25 118 ASP A N 1
ATOM 959 C CA . ASP A 1 118 ? 12.184 5.616 -4.126 1.00 87.25 118 ASP A CA 1
ATOM 960 C C . ASP A 1 118 ? 12.856 5.816 -5.500 1.00 87.25 118 ASP A C 1
ATOM 962 O O . ASP A 1 118 ? 14.068 5.621 -5.656 1.00 87.25 118 ASP A O 1
ATOM 966 N N . MET A 1 119 ? 12.044 6.151 -6.511 1.00 91.62 119 MET A N 1
ATOM 967 C CA . MET A 1 119 ? 12.495 6.408 -7.887 1.00 91.62 119 MET A CA 1
ATOM 968 C C . MET A 1 119 ? 13.125 7.798 -8.016 1.00 91.62 119 MET A C 1
ATOM 970 O O . MET A 1 119 ? 14.104 7.985 -8.736 1.00 91.62 119 MET A O 1
ATOM 974 N N . GLU A 1 120 ? 12.609 8.777 -7.270 1.00 85.69 120 GLU A N 1
ATOM 975 C CA . GLU A 1 120 ? 13.187 10.124 -7.192 1.00 85.69 120 GLU A CA 1
ATOM 976 C C . GLU A 1 120 ? 14.609 10.106 -6.612 1.00 85.69 120 GLU A C 1
ATOM 978 O O . GLU A 1 120 ? 15.508 10.751 -7.150 1.00 85.69 120 GLU A O 1
ATOM 983 N N . GLY A 1 121 ? 14.836 9.331 -5.547 1.00 85.00 121 GLY A N 1
ATOM 984 C CA . GLY A 1 121 ? 16.148 9.129 -4.934 1.00 85.00 121 GLY A CA 1
ATOM 985 C C . GLY A 1 121 ? 17.056 8.152 -5.687 1.00 85.00 121 GLY A C 1
ATOM 986 O O . GLY A 1 121 ? 18.140 7.833 -5.193 1.00 85.00 121 GLY A O 1
ATOM 987 N N . GLY A 1 122 ? 16.630 7.652 -6.854 1.00 85.19 122 GLY A N 1
ATOM 988 C CA . GLY A 1 122 ? 17.414 6.764 -7.717 1.00 85.19 122 GLY A CA 1
ATOM 989 C C . GLY A 1 122 ? 17.674 5.375 -7.130 1.00 85.19 122 GLY A C 1
ATOM 990 O O . GLY A 1 122 ? 18.620 4.698 -7.534 1.00 85.19 122 GLY A O 1
ATOM 991 N N . ARG A 1 123 ? 16.877 4.937 -6.146 1.00 85.75 123 ARG A N 1
ATOM 992 C CA . ARG A 1 123 ? 16.980 3.577 -5.588 1.00 85.75 123 ARG A CA 1
ATOM 993 C C . ARG A 1 123 ? 16.290 2.545 -6.473 1.00 85.75 123 ARG A C 1
ATOM 995 O O . ARG A 1 123 ? 16.654 1.374 -6.386 1.00 85.75 123 ARG A O 1
ATOM 1002 N N . TYR A 1 124 ? 15.336 2.997 -7.282 1.00 89.38 124 TYR A N 1
ATOM 1003 C CA . TYR A 1 124 ? 14.593 2.229 -8.270 1.00 89.38 124 TYR A CA 1
ATOM 1004 C C . TYR A 1 124 ? 14.619 2.959 -9.613 1.00 89.38 124 TYR A C 1
ATOM 1006 O O . TYR A 1 124 ? 14.687 4.188 -9.650 1.00 89.38 124 TYR A O 1
ATOM 1014 N N . ASN A 1 125 ? 14.558 2.191 -10.700 1.00 92.50 125 ASN A N 1
ATOM 1015 C CA . ASN A 1 125 ? 14.392 2.736 -12.044 1.00 92.50 125 ASN A CA 1
ATOM 1016 C C . ASN A 1 125 ? 13.020 3.403 -12.163 1.00 92.50 125 ASN A C 1
ATOM 1018 O O . ASN A 1 125 ? 12.035 2.892 -11.621 1.00 92.50 125 ASN A O 1
ATOM 1022 N N . LYS A 1 126 ? 12.960 4.510 -12.898 1.00 94.88 126 LYS A N 1
ATOM 1023 C CA . LYS A 1 126 ? 11.698 5.157 -13.244 1.00 94.88 126 LYS A CA 1
ATOM 1024 C C . LYS A 1 126 ? 10.904 4.315 -14.236 1.00 94.88 126 LYS A C 1
ATOM 1026 O O . LYS A 1 126 ? 11.445 3.424 -14.891 1.00 94.88 126 LYS A O 1
ATOM 1031 N N . VAL A 1 127 ? 9.619 4.626 -14.370 1.00 94.12 127 VAL A N 1
ATOM 1032 C CA . VAL A 1 127 ? 8.692 3.970 -15.306 1.00 94.12 127 VAL A CA 1
ATOM 1033 C C . VAL A 1 127 ? 9.224 4.011 -16.744 1.00 94.12 127 VAL A C 1
ATOM 1035 O O . VAL A 1 127 ? 9.116 3.031 -17.476 1.00 94.12 127 VAL A O 1
ATOM 1038 N N . GLU A 1 128 ? 9.819 5.131 -17.149 1.00 94.75 128 GLU A N 1
ATOM 1039 C CA . GLU A 1 128 ? 10.368 5.357 -18.487 1.00 94.75 128 GLU A CA 1
ATOM 1040 C C . GLU A 1 128 ? 11.786 4.802 -18.703 1.00 94.75 128 GLU A C 1
ATOM 1042 O O . GLU A 1 128 ? 12.261 4.762 -19.841 1.00 94.75 128 GLU A O 1
ATOM 1047 N N . ASP A 1 129 ? 12.475 4.385 -17.638 1.00 94.38 129 ASP A N 1
ATOM 1048 C CA . ASP A 1 129 ? 13.861 3.939 -17.726 1.00 94.38 129 ASP A CA 1
ATOM 1049 C C . ASP A 1 129 ? 13.964 2.530 -18.327 1.00 94.38 129 ASP A C 1
ATOM 1051 O O . ASP A 1 129 ? 13.112 1.655 -18.143 1.00 94.38 129 ASP A O 1
ATOM 1055 N N . VAL A 1 130 ? 15.085 2.254 -19.000 1.00 92.25 130 VAL A N 1
ATOM 1056 C CA . VAL A 1 130 ? 15.420 0.888 -19.420 1.00 92.25 130 VAL A CA 1
ATOM 1057 C C . VAL A 1 130 ? 15.611 0.021 -18.173 1.00 92.25 130 VAL A C 1
ATOM 1059 O O . VAL A 1 130 ? 16.526 0.242 -17.384 1.00 92.25 130 VAL A O 1
ATOM 1062 N N . GLY A 1 131 ? 14.756 -0.992 -18.015 1.00 87.56 131 GLY A N 1
ATOM 1063 C CA . GLY A 1 131 ? 14.719 -1.832 -16.816 1.00 87.56 131 GLY A CA 1
ATOM 1064 C C . GLY A 1 131 ? 13.796 -1.305 -15.714 1.00 87.56 131 GLY A C 1
ATOM 1065 O O . GLY A 1 131 ? 13.862 -1.814 -14.595 1.00 87.56 131 GLY A O 1
ATOM 1066 N N . GLY A 1 132 ? 12.960 -0.302 -15.998 1.00 90.00 132 GLY A N 1
ATOM 1067 C CA . GLY A 1 132 ? 11.797 0.024 -15.179 1.00 90.00 132 GLY A CA 1
ATOM 1068 C C . GLY A 1 132 ? 10.859 -1.178 -15.065 1.00 90.00 132 GLY A C 1
ATOM 1069 O O . GLY A 1 132 ? 10.725 -1.967 -16.005 1.00 90.00 132 GLY A O 1
ATOM 1070 N N . ASN A 1 133 ? 10.233 -1.346 -13.900 1.00 90.19 133 ASN A N 1
ATOM 1071 C CA . ASN A 1 133 ? 9.251 -2.407 -13.714 1.00 90.19 133 ASN A CA 1
ATOM 1072 C C . ASN A 1 133 ? 8.023 -2.120 -14.606 1.00 90.19 133 ASN A C 1
ATOM 1074 O O . ASN A 1 133 ? 7.405 -1.068 -14.442 1.00 90.19 133 ASN A O 1
ATOM 1078 N N . PRO A 1 134 ? 7.632 -3.030 -15.523 1.00 92.12 134 PRO A N 1
ATOM 1079 C CA . PRO A 1 134 ? 6.497 -2.808 -16.421 1.00 92.12 134 PRO A CA 1
ATOM 1080 C C . PRO A 1 134 ? 5.141 -2.640 -15.718 1.00 92.12 134 PRO A C 1
ATOM 1082 O O . PRO A 1 134 ? 4.198 -2.118 -16.329 1.00 92.12 134 PRO A O 1
ATOM 1085 N N . SER A 1 135 ? 5.003 -3.114 -14.473 1.00 89.38 135 SER A N 1
ATOM 1086 C CA . SER A 1 135 ? 3.771 -2.930 -13.697 1.00 89.38 135 SER A CA 1
ATOM 1087 C C . SER A 1 135 ? 3.589 -1.471 -13.282 1.00 89.38 135 SER A C 1
ATOM 1089 O O . SER A 1 135 ? 2.487 -0.948 -13.456 1.00 89.38 135 SER A O 1
ATOM 1091 N N . HIS A 1 136 ? 4.675 -0.788 -12.896 1.00 93.12 136 HIS A N 1
ATOM 1092 C CA . HIS A 1 136 ? 4.637 0.584 -12.399 1.00 93.12 136 HIS A CA 1
ATOM 1093 C C . HIS A 1 136 ? 4.032 1.528 -13.445 1.00 93.12 136 HIS A C 1
ATOM 1095 O O . HIS A 1 136 ? 4.363 1.482 -14.635 1.00 93.12 136 HIS A O 1
ATOM 1101 N N . LYS A 1 137 ? 3.136 2.407 -12.994 1.00 95.44 137 LYS A N 1
ATOM 1102 C CA . LYS A 1 137 ? 2.469 3.426 -13.820 1.00 95.44 137 LYS A CA 1
ATOM 1103 C C . LYS A 1 137 ? 2.837 4.844 -13.420 1.00 95.44 137 LYS A C 1
ATOM 1105 O O . LYS A 1 137 ? 2.718 5.741 -14.251 1.00 95.44 137 LYS A O 1
ATOM 1110 N N . THR A 1 138 ? 3.319 5.034 -12.195 1.00 93.81 138 THR A N 1
ATOM 1111 C CA . THR A 1 138 ? 3.644 6.354 -11.660 1.00 93.81 138 THR A CA 1
ATOM 1112 C C . THR A 1 138 ? 5.009 6.348 -10.981 1.00 93.81 138 THR A C 1
ATOM 1114 O O . THR A 1 138 ? 5.311 5.473 -10.172 1.00 93.81 138 THR A O 1
ATOM 1117 N N . ASN A 1 139 ? 5.831 7.357 -11.283 1.00 93.50 139 ASN A N 1
ATOM 1118 C CA . ASN A 1 139 ? 7.079 7.595 -10.564 1.00 93.50 139 ASN A CA 1
ATOM 1119 C C . ASN A 1 139 ? 6.765 8.156 -9.177 1.00 93.50 139 ASN A C 1
ATOM 1121 O O . ASN A 1 139 ? 6.356 9.311 -9.057 1.00 93.50 139 ASN A O 1
ATOM 1125 N N . VAL A 1 140 ? 6.958 7.341 -8.142 1.00 92.50 140 VAL A N 1
ATOM 1126 C CA . VAL A 1 140 ? 6.760 7.751 -6.748 1.00 92.50 140 VAL A CA 1
ATOM 1127 C C . VAL A 1 140 ? 8.096 8.032 -6.058 1.00 92.50 140 VAL A C 1
ATOM 1129 O O . VAL A 1 140 ? 9.169 7.580 -6.467 1.00 92.50 140 VAL A O 1
ATOM 1132 N N . GLY A 1 141 ? 8.025 8.830 -5.001 1.00 89.44 141 GLY A N 1
ATOM 1133 C CA . GLY A 1 141 ? 9.169 9.247 -4.211 1.00 89.44 141 GLY A CA 1
ATOM 1134 C C . GLY A 1 141 ? 8.749 10.221 -3.120 1.00 89.44 141 GLY A C 1
ATOM 1135 O O . GLY A 1 141 ? 7.559 10.459 -2.887 1.00 89.44 141 GLY A O 1
ATOM 1136 N N . LYS A 1 142 ? 9.733 10.763 -2.406 1.00 88.12 142 LYS A N 1
ATOM 1137 C CA . LYS A 1 142 ? 9.480 11.634 -1.258 1.00 88.12 142 LYS A CA 1
ATOM 1138 C C . LYS A 1 142 ? 8.732 12.904 -1.666 1.00 88.12 142 LYS A C 1
ATOM 1140 O O . LYS A 1 142 ? 7.766 13.269 -1.002 1.00 88.12 142 LYS A O 1
ATOM 1145 N N . SER A 1 143 ? 9.164 13.577 -2.726 1.00 88.88 143 SER A N 1
ATOM 1146 C CA . SER A 1 143 ? 8.550 14.815 -3.200 1.00 88.88 143 SER A CA 1
ATOM 1147 C C . SER A 1 143 ? 7.122 14.571 -3.674 1.00 88.88 143 SER A C 1
ATOM 1149 O O . SER A 1 143 ? 6.226 15.294 -3.247 1.00 88.88 143 SER A O 1
ATOM 1151 N N . PHE A 1 144 ? 6.889 13.509 -4.448 1.00 89.62 144 PHE A N 1
ATOM 1152 C CA . PHE A 1 144 ? 5.544 13.090 -4.839 1.00 89.62 144 PHE A CA 1
ATOM 1153 C C . PHE A 1 144 ? 4.602 12.912 -3.633 1.00 89.62 144 PHE A C 1
ATOM 1155 O O . PHE A 1 144 ? 3.510 13.483 -3.610 1.00 89.62 144 PHE A O 1
ATOM 1162 N N . MET A 1 145 ? 5.032 12.181 -2.597 1.00 89.44 145 MET A N 1
ATOM 1163 C CA . MET A 1 145 ? 4.206 11.965 -1.401 1.00 89.44 145 MET A CA 1
ATOM 1164 C C . MET A 1 145 ? 3.961 13.251 -0.610 1.00 89.44 145 MET A C 1
ATOM 1166 O O . MET A 1 145 ? 2.851 13.472 -0.134 1.00 89.44 145 MET A O 1
ATOM 1170 N N . HIS A 1 146 ? 4.964 14.124 -0.496 1.00 87.69 146 HIS A N 1
ATOM 1171 C CA . HIS A 1 146 ? 4.787 15.435 0.129 1.00 87.69 146 HIS A CA 1
ATOM 1172 C C . HIS A 1 146 ? 3.720 16.265 -0.601 1.00 87.69 146 HIS A C 1
ATOM 1174 O O . HIS A 1 146 ? 2.810 16.781 0.044 1.00 87.69 146 HIS A O 1
ATOM 1180 N N . SER A 1 147 ? 3.773 16.333 -1.935 1.00 86.81 147 SER A N 1
ATOM 1181 C CA . SER A 1 147 ? 2.773 17.056 -2.727 1.00 86.81 147 SER A CA 1
ATOM 1182 C C . SER A 1 147 ? 1.369 16.464 -2.586 1.00 86.81 147 SER A C 1
ATOM 1184 O O . SER A 1 147 ? 0.398 17.210 -2.492 1.00 86.81 147 SER A O 1
ATOM 1186 N N . MET A 1 148 ? 1.245 15.136 -2.527 1.00 85.75 148 MET A N 1
ATOM 1187 C CA . MET A 1 148 ? -0.045 14.478 -2.308 1.00 85.75 148 MET A CA 1
ATOM 1188 C C . MET A 1 148 ? -0.663 14.865 -0.956 1.00 85.75 148 MET A C 1
ATOM 1190 O O . MET A 1 148 ? -1.849 15.191 -0.885 1.00 85.75 148 MET A O 1
ATOM 1194 N N . LEU A 1 149 ? 0.144 14.872 0.108 1.00 82.69 149 LEU A N 1
ATOM 1195 C CA . LEU A 1 149 ? -0.315 15.235 1.448 1.00 82.69 149 LEU A CA 1
ATOM 1196 C C . LEU A 1 149 ? -0.695 16.719 1.534 1.00 82.69 149 LEU A C 1
ATOM 1198 O O . LEU A 1 149 ? -1.729 17.047 2.112 1.00 82.69 149 LEU A O 1
ATOM 1202 N N . GLU A 1 150 ? 0.064 17.614 0.902 1.00 78.00 150 GLU A N 1
ATOM 1203 C CA . GLU A 1 150 ? -0.279 19.041 0.834 1.00 78.00 150 GLU A CA 1
ATOM 1204 C C . GLU A 1 150 ? -1.603 19.290 0.097 1.00 78.00 150 GLU A C 1
ATOM 1206 O O . GLU A 1 150 ? -2.422 20.078 0.566 1.00 78.00 150 GLU A O 1
ATOM 1211 N N . LEU A 1 151 ? -1.861 18.581 -1.007 1.00 62.44 151 LEU A N 1
ATOM 1212 C CA . LEU A 1 151 ? -3.138 18.664 -1.727 1.00 62.44 151 LEU A CA 1
ATOM 1213 C C . LEU A 1 151 ? -4.310 18.142 -0.890 1.00 62.44 151 LEU A C 1
ATOM 1215 O O . LEU A 1 151 ? -5.396 18.719 -0.926 1.00 62.44 151 LEU A O 1
ATOM 1219 N N . SER A 1 152 ? -4.094 17.082 -0.107 1.00 58.28 152 SER A N 1
ATOM 1220 C CA . SER A 1 152 ? -5.133 16.538 0.774 1.00 58.28 152 SER A CA 1
ATOM 1221 C C . SER A 1 152 ? -5.519 17.506 1.898 1.00 58.28 152 SER A C 1
ATOM 1223 O O . SER A 1 152 ? -6.694 17.596 2.237 1.00 58.28 152 SER A O 1
ATOM 1225 N N . LEU A 1 153 ? -4.575 18.312 2.400 1.00 51.09 153 LEU A N 1
ATOM 1226 C CA . LEU A 1 153 ? -4.829 19.341 3.417 1.00 51.09 153 LEU A CA 1
ATOM 1227 C C . LEU A 1 153 ? -5.625 20.545 2.888 1.00 51.09 153 LEU A C 1
ATOM 1229 O O . LEU A 1 153 ? -6.162 21.310 3.681 1.00 51.09 153 LEU A O 1
ATOM 1233 N N . ILE A 1 154 ? -5.702 20.730 1.567 1.00 40.47 154 ILE A N 1
ATOM 1234 C CA . ILE A 1 154 ? -6.485 21.806 0.934 1.00 40.47 154 ILE A CA 1
ATOM 1235 C C . ILE A 1 154 ? -7.959 21.389 0.752 1.00 40.47 154 ILE A C 1
ATOM 1237 O O . ILE A 1 154 ? -8.824 22.234 0.514 1.00 40.47 154 ILE A O 1
ATOM 1241 N N . HIS A 1 155 ? -8.261 20.092 0.857 1.00 36.50 155 HIS A N 1
ATOM 1242 C CA . HIS A 1 155 ? -9.588 19.522 0.605 1.00 36.50 155 HIS A CA 1
ATOM 1243 C C . HIS A 1 155 ? -10.252 18.881 1.838 1.00 36.50 155 HIS A C 1
ATOM 1245 O O . HIS A 1 155 ? -11.325 18.292 1.693 1.00 36.50 155 HIS A O 1
ATOM 1251 N N . ILE A 1 156 ? -9.649 19.020 3.025 1.00 39.91 156 ILE A N 1
ATOM 1252 C CA . ILE A 1 156 ? -10.247 18.718 4.341 1.00 39.91 156 ILE A CA 1
ATOM 1253 C C . ILE A 1 156 ? -10.678 20.037 4.987 1.00 39.91 156 ILE A C 1
ATOM 1255 O O . ILE A 1 156 ? -11.807 20.083 5.523 1.00 39.91 156 ILE A O 1
#

Solvent-accessible surface area (backbone atoms only — not comparable to full-atom values): 8809 Å² total; per-residue (Å²): 122,66,69,70,51,55,54,52,54,51,50,52,50,54,50,46,52,51,50,48,53,54,65,47,65,72,52,104,72,68,53,73,58,56,31,37,33,38,40,27,34,70,67,63,92,49,94,90,45,49,27,28,17,66,58,84,50,66,95,59,16,66,46,79,38,82,42,63,73,56,52,49,76,94,50,57,69,48,60,23,37,27,40,37,32,52,77,37,67,38,52,35,79,60,43,71,60,30,52,52,34,53,53,48,24,30,28,100,88,34,46,81,46,76,48,70,62,36,28,75,78,64,78,33,62,37,59,88,40,95,82,23,56,86,68,43,56,43,78,38,29,72,68,54,53,51,54,53,53,56,55,51,68,77,76,111

Foldseek 3Di:
DVVVVVVVVVVVLVVVVVVQCCVQPPDPPNDPFQAEEACCWQPHSDPSHQYEDCDPDNVGHPGPDNDPLQACPVADFQQGLEYEYEAPLQLDQCSLSSVVNRNRNHHPNHYYHYHHQACVVVNAPDCPDDPHDVSGNDRDHDVNVVVSVVVVVVVD

Mean predicted aligned error: 7.73 Å